Protein AF-A0A963JYC6-F1 (afdb_monomer)

pLDDT: mean 72.75, std 18.61, range [39.38, 93.94]

Foldseek 3Di:
DQPADVVLLVVLVVLVVVVVVPPDPPDPDDPDDPDDDDDDDDDPPPPPPPDPPVPCSVVVSVVSLVPDDPSNNVLSVLVVCCVVVVDDPVCSVVD

Secondary structure (DSSP, 8-state):
---S-HHHHHHHHHHHHHHHHHS--S--S-SS-----------------------HHHHHHHHHHHTS-HHHHHHHHHHHHHHHTSS-GGGTTT-

Structure (mmCIF, N/CA/C/O backbone):
data_AF-A0A963JYC6-F1
#
_entry.id   AF-A0A963JYC6-F1
#
loop_
_atom_site.group_PDB
_atom_site.id
_atom_site.type_symbol
_atom_site.label_atom_id
_atom_site.label_alt_id
_ato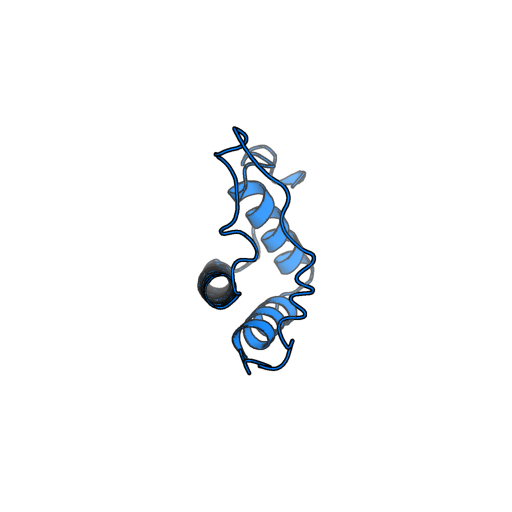m_site.label_comp_id
_atom_site.label_asym_id
_atom_site.label_entity_id
_atom_site.label_seq_id
_atom_site.pdbx_PDB_ins_code
_atom_site.Cartn_x
_atom_site.Cartn_y
_atom_site.Cartn_z
_atom_site.occupancy
_atom_site.B_iso_or_equiv
_atom_site.auth_seq_id
_atom_site.auth_comp_id
_atom_site.auth_asym_id
_atom_site.auth_atom_id
_atom_site.pdbx_PDB_model_num
ATOM 1 N N . MET A 1 1 ? -9.020 2.174 12.800 1.00 67.38 1 MET A N 1
ATOM 2 C CA . MET A 1 1 ? -7.715 2.675 13.286 1.00 67.38 1 MET A CA 1
ATOM 3 C C . MET A 1 1 ? -6.706 2.069 12.347 1.00 67.38 1 MET A C 1
ATOM 5 O O . MET A 1 1 ? -6.786 0.862 12.214 1.00 67.38 1 MET A O 1
ATOM 9 N N . LEU A 1 2 ? -5.875 2.875 11.679 1.00 76.31 2 LEU A N 1
ATOM 10 C CA . LEU A 1 2 ? -4.916 2.378 10.685 1.00 76.31 2 LEU A CA 1
ATOM 11 C C . LEU A 1 2 ? -4.024 1.294 11.304 1.00 76.31 2 LEU A C 1
ATOM 13 O O . LEU A 1 2 ? -3.383 1.529 12.331 1.00 76.31 2 LEU A O 1
ATOM 17 N N . THR A 1 3 ? -4.058 0.116 10.700 1.00 85.62 3 THR A N 1
ATOM 18 C CA . THR A 1 3 ? -3.261 -1.066 11.026 1.00 85.62 3 THR A CA 1
ATOM 19 C C . THR A 1 3 ? -2.091 -1.242 10.064 1.00 85.62 3 THR A C 1
ATOM 21 O O . THR A 1 3 ? -1.089 -1.847 10.447 1.00 85.62 3 THR A O 1
ATOM 24 N N . ILE A 1 4 ? -2.182 -0.656 8.868 1.00 90.56 4 ILE A N 1
ATOM 25 C CA . ILE A 1 4 ? -1.100 -0.614 7.895 1.00 90.56 4 ILE A CA 1
ATOM 26 C C . ILE A 1 4 ? 0.075 0.212 8.414 1.00 90.56 4 ILE A C 1
ATOM 28 O O . ILE A 1 4 ? -0.068 1.327 8.930 1.00 90.56 4 ILE A O 1
ATOM 32 N N . ASP A 1 5 ? 1.266 -0.357 8.263 1.00 92.06 5 ASP A N 1
ATOM 33 C CA . ASP A 1 5 ? 2.505 0.311 8.626 1.00 92.06 5 ASP A CA 1
ATOM 34 C C . ASP A 1 5 ? 2.791 1.482 7.655 1.00 92.06 5 ASP A C 1
ATOM 36 O O . ASP A 1 5 ? 2.805 1.280 6.433 1.00 92.06 5 ASP A O 1
ATOM 40 N N . PRO A 1 6 ? 3.040 2.708 8.155 1.00 89.44 6 PRO A N 1
ATOM 41 C CA . PRO A 1 6 ? 3.332 3.865 7.311 1.00 89.44 6 PRO A CA 1
ATOM 42 C C . PRO A 1 6 ? 4.543 3.690 6.386 1.00 89.44 6 PRO A C 1
ATOM 44 O O . PRO A 1 6 ? 4.563 4.283 5.305 1.00 89.44 6 PRO A O 1
ATOM 47 N N . ASP A 1 7 ? 5.540 2.888 6.768 1.00 91.75 7 ASP A N 1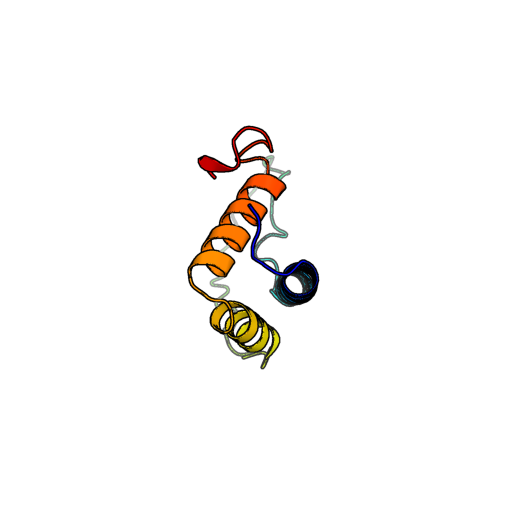
ATOM 48 C CA . ASP A 1 7 ? 6.720 2.630 5.941 1.00 91.75 7 ASP A CA 1
ATOM 49 C C . ASP A 1 7 ? 6.349 1.800 4.704 1.00 91.75 7 ASP A C 1
ATOM 51 O O . ASP A 1 7 ? 6.843 2.077 3.606 1.00 91.75 7 ASP A O 1
ATOM 55 N N . LYS A 1 8 ? 5.410 0.850 4.838 1.00 91.44 8 LYS A N 1
ATOM 56 C CA . LYS A 1 8 ? 4.863 0.096 3.696 1.00 91.44 8 LYS A CA 1
ATOM 57 C C . LYS A 1 8 ? 4.124 1.022 2.733 1.00 91.44 8 LYS A C 1
ATOM 59 O O . LYS A 1 8 ? 4.351 0.963 1.527 1.00 91.44 8 LYS A O 1
ATOM 64 N N . VAL A 1 9 ? 3.300 1.930 3.261 1.00 90.88 9 VAL A N 1
ATOM 65 C CA . VAL A 1 9 ? 2.587 2.932 2.449 1.00 90.88 9 VAL A CA 1
ATOM 66 C C . VAL A 1 9 ? 3.577 3.827 1.701 1.00 90.88 9 VAL A C 1
ATOM 68 O O . VAL A 1 9 ? 3.419 4.060 0.504 1.00 90.88 9 VAL A O 1
ATOM 71 N N . CYS A 1 10 ? 4.635 4.295 2.371 1.00 90.19 10 CYS A N 1
ATOM 72 C CA . CYS A 1 10 ? 5.680 5.094 1.730 1.00 90.19 10 CYS A CA 1
ATOM 73 C C . CYS A 1 10 ? 6.378 4.327 0.600 1.00 90.19 10 CYS A C 1
ATOM 75 O O . CYS A 1 10 ? 6.580 4.892 -0.475 1.00 90.19 10 CYS A O 1
ATOM 77 N N . ALA A 1 11 ? 6.720 3.054 0.822 1.00 90.38 11 ALA A N 1
ATOM 78 C CA . ALA A 1 11 ? 7.345 2.209 -0.193 1.00 90.38 11 ALA A CA 1
ATOM 79 C C . ALA A 1 11 ? 6.446 2.046 -1.429 1.00 90.38 11 ALA A C 1
ATOM 81 O O . ALA A 1 11 ? 6.909 2.256 -2.551 1.00 90.38 11 ALA A O 1
ATOM 82 N N . ILE A 1 12 ? 5.155 1.772 -1.218 1.00 92.38 12 ILE A N 1
ATOM 83 C CA . ILE A 1 12 ? 4.159 1.647 -2.291 1.00 92.38 12 ILE A CA 1
ATOM 84 C C . ILE A 1 12 ? 4.023 2.964 -3.062 1.00 92.38 12 ILE A C 1
ATOM 86 O O . ILE A 1 12 ? 4.069 2.952 -4.286 1.00 92.38 12 ILE A O 1
ATOM 90 N N . ILE A 1 13 ? 3.932 4.115 -2.383 1.00 90.94 13 ILE A N 1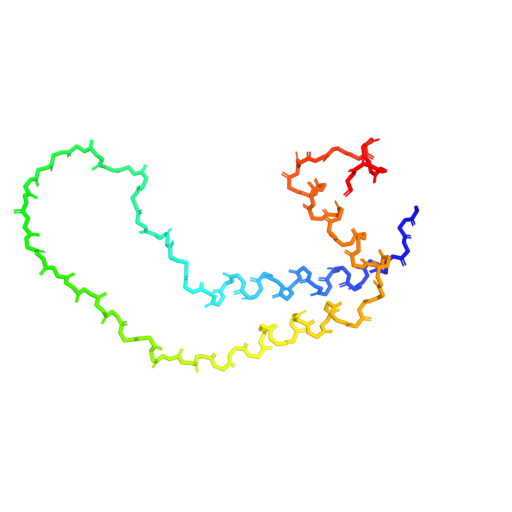
ATOM 91 C CA . ILE A 1 13 ? 3.818 5.427 -3.047 1.00 90.94 13 ILE A CA 1
ATOM 92 C C . ILE A 1 13 ? 5.054 5.739 -3.894 1.00 90.94 13 ILE A C 1
ATOM 94 O O . ILE A 1 13 ? 4.927 6.241 -5.011 1.00 90.94 13 ILE A O 1
ATOM 98 N N . VAL A 1 14 ? 6.255 5.478 -3.372 1.00 91.12 14 VAL A N 1
ATOM 99 C CA . VAL A 1 14 ? 7.496 5.708 -4.123 1.00 91.12 14 VAL A CA 1
ATOM 100 C C . VAL A 1 14 ? 7.522 4.829 -5.368 1.00 91.12 14 VAL A C 1
ATOM 102 O O . VAL A 1 14 ? 7.818 5.330 -6.449 1.00 91.12 14 VAL A O 1
ATOM 105 N N . LYS A 1 15 ? 7.168 3.548 -5.233 1.00 88.81 15 LYS A N 1
ATOM 106 C CA . LYS A 1 15 ? 7.184 2.603 -6.348 1.00 88.81 15 LYS A CA 1
ATOM 107 C C . LYS A 1 15 ? 6.101 2.907 -7.386 1.00 88.81 15 LYS A C 1
ATOM 109 O O . LYS A 1 15 ? 6.403 2.928 -8.572 1.00 88.81 15 LYS A O 1
ATOM 114 N N . ALA A 1 16 ? 4.895 3.265 -6.947 1.00 88.31 16 ALA A N 1
ATOM 115 C CA . ALA A 1 16 ? 3.801 3.690 -7.817 1.00 88.31 16 ALA A CA 1
ATOM 116 C C . ALA A 1 16 ? 4.153 4.939 -8.639 1.00 88.31 16 ALA A C 1
ATOM 118 O O . ALA A 1 16 ? 3.768 5.034 -9.796 1.00 88.31 16 ALA A O 1
ATOM 119 N N . ARG A 1 17 ? 4.926 5.881 -8.080 1.00 86.50 17 ARG A N 1
ATOM 120 C CA . ARG A 1 17 ? 5.416 7.052 -8.832 1.00 86.50 17 ARG A CA 1
ATOM 121 C C . ARG A 1 17 ? 6.480 6.711 -9.867 1.00 86.50 17 ARG A C 1
ATOM 123 O O . ARG A 1 17 ? 6.571 7.406 -10.868 1.00 86.50 17 ARG A O 1
ATOM 130 N N . VAL A 1 18 ? 7.316 5.709 -9.597 1.00 86.94 18 VAL A N 1
ATOM 131 C CA . VAL A 1 18 ? 8.289 5.217 -10.583 1.00 86.94 18 VAL A CA 1
ATOM 132 C C . VAL A 1 18 ? 7.548 4.536 -11.728 1.00 86.94 18 VAL A C 1
ATOM 134 O O . VAL A 1 18 ? 7.824 4.853 -12.874 1.00 86.94 18 VAL A O 1
ATOM 137 N N . PHE A 1 19 ? 6.559 3.700 -11.408 1.00 83.94 19 PHE A N 1
ATOM 138 C CA . PHE A 1 19 ? 5.698 3.047 -12.395 1.00 83.94 19 PHE A CA 1
ATOM 139 C C . PHE A 1 19 ? 4.947 4.059 -13.276 1.00 83.94 19 PHE A C 1
ATOM 141 O O . PHE A 1 19 ? 4.991 3.972 -14.495 1.00 83.94 19 PHE A O 1
ATOM 148 N N . ASP A 1 20 ? 4.326 5.078 -12.673 1.00 81.62 20 ASP A N 1
ATOM 149 C CA . ASP A 1 20 ? 3.629 6.153 -13.401 1.00 81.62 20 ASP A CA 1
ATOM 150 C C . ASP A 1 20 ? 4.560 6.968 -14.319 1.00 81.62 20 ASP A C 1
ATOM 152 O O . ASP A 1 20 ? 4.120 7.500 -15.332 1.00 81.62 20 ASP A O 1
ATOM 156 N N . ALA A 1 21 ? 5.849 7.061 -13.974 1.00 82.12 21 ALA A N 1
ATOM 157 C CA . ALA A 1 21 ? 6.847 7.757 -14.781 1.00 82.12 21 ALA A CA 1
ATOM 158 C C . ALA A 1 21 ? 7.428 6.905 -15.925 1.00 82.12 21 ALA A C 1
ATOM 160 O O . ALA A 1 21 ? 7.919 7.491 -16.890 1.00 82.12 21 ALA A O 1
ATOM 161 N N . ASP A 1 22 ? 7.421 5.572 -15.801 1.00 70.00 22 ASP A N 1
ATOM 162 C CA . ASP A 1 22 ? 7.892 4.640 -16.842 1.00 70.00 22 ASP A CA 1
ATOM 163 C C . ASP A 1 22 ? 6.796 4.347 -17.876 1.00 70.00 22 ASP A C 1
ATOM 165 O O . ASP A 1 22 ? 7.087 4.120 -19.050 1.00 70.00 22 ASP A O 1
ATOM 169 N N . LEU A 1 23 ? 5.524 4.427 -17.470 1.00 61.75 23 LEU A N 1
ATOM 170 C CA . LEU A 1 23 ? 4.406 4.332 -18.398 1.00 61.75 23 LEU A CA 1
ATOM 171 C C . LEU A 1 23 ? 4.453 5.498 -19.401 1.00 61.75 23 LEU A C 1
ATOM 173 O O . LEU A 1 23 ? 4.399 6.662 -18.984 1.00 61.75 23 LEU A O 1
ATOM 177 N N . PRO A 1 24 ? 4.503 5.231 -20.724 1.00 57.22 24 PRO A N 1
ATOM 178 C CA . PRO A 1 24 ? 4.290 6.280 -21.705 1.00 57.22 24 PRO A CA 1
ATOM 179 C C . PRO A 1 24 ? 2.911 6.877 -21.436 1.00 57.22 24 PRO A C 1
ATOM 181 O O . PRO A 1 24 ? 1.894 6.185 -21.481 1.00 57.22 24 PRO A O 1
ATOM 184 N N . HIS A 1 25 ? 2.876 8.161 -21.086 1.00 51.44 25 HIS A N 1
ATOM 185 C CA . HIS A 1 25 ? 1.620 8.855 -20.857 1.00 51.44 25 HIS A CA 1
ATOM 186 C C . HIS A 1 25 ? 0.893 8.919 -22.206 1.00 51.44 25 HIS A C 1
ATOM 188 O O . HIS A 1 25 ? 1.237 9.737 -23.060 1.00 51.44 25 HIS A O 1
ATOM 194 N N . GLU A 1 26 ? -0.089 8.041 -22.424 1.00 52.84 26 GLU A N 1
ATOM 195 C CA . GLU A 1 26 ? -1.043 8.133 -23.533 1.00 52.84 26 GLU A CA 1
ATOM 196 C C . GLU A 1 26 ? -1.913 9.382 -23.311 1.00 52.84 26 GLU A C 1
ATOM 198 O O . GLU A 1 26 ? -3.049 9.318 -22.843 1.00 52.84 26 GLU A O 1
ATOM 203 N N . GLY A 1 27 ? -1.331 10.561 -23.515 1.00 48.69 27 GLY A N 1
ATOM 204 C CA . GLY A 1 27 ? -1.946 11.802 -23.071 1.00 48.69 27 GLY A CA 1
ATOM 205 C C . GLY A 1 27 ? -1.020 13.006 -23.060 1.00 48.69 27 GLY A C 1
ATOM 206 O O . GLY A 1 27 ? -1.115 13.810 -22.138 1.00 48.69 27 GLY A O 1
ATOM 207 N N . ASP A 1 28 ? -0.168 13.164 -24.071 1.00 48.91 28 ASP A N 1
ATOM 208 C CA . ASP A 1 28 ? 0.328 14.498 -24.436 1.00 48.91 28 ASP A CA 1
ATOM 209 C C . ASP A 1 28 ? -0.283 14.961 -25.763 1.00 48.91 28 ASP A C 1
ATOM 211 O O . ASP A 1 28 ? 0.390 15.551 -26.606 1.00 48.91 28 ASP A O 1
ATOM 215 N N . ASP A 1 29 ? -1.586 14.693 -25.949 1.00 49.69 29 ASP A N 1
ATOM 216 C CA . ASP A 1 29 ? -2.326 15.295 -27.050 1.00 49.69 29 ASP A CA 1
ATOM 217 C C . ASP A 1 29 ? -3.719 15.844 -26.685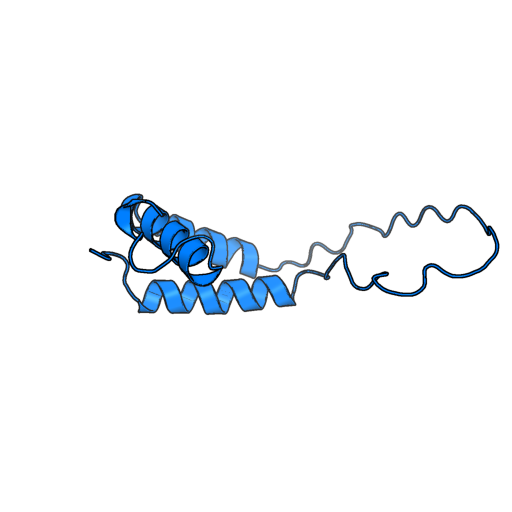 1.00 49.69 29 ASP A C 1
ATOM 219 O O . ASP A 1 29 ? -4.679 15.140 -26.373 1.00 49.69 29 ASP A O 1
ATOM 223 N N . HIS A 1 30 ? -3.775 17.173 -26.800 1.00 47.53 30 HIS A N 1
ATOM 224 C CA . HIS A 1 30 ? -4.920 18.018 -27.140 1.00 47.53 30 HIS A CA 1
ATOM 225 C C . HIS A 1 30 ? -5.991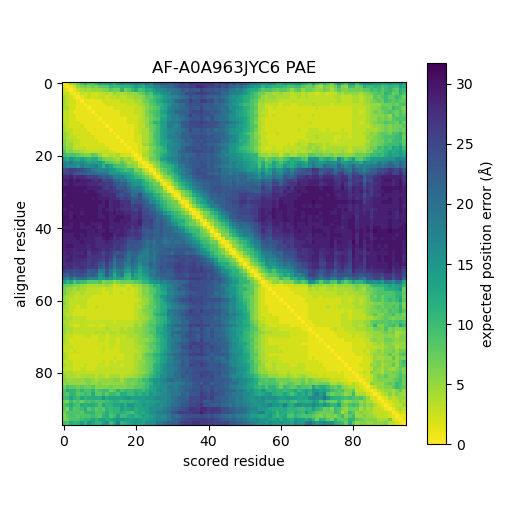 18.354 -26.096 1.00 47.53 30 HIS A C 1
ATOM 227 O O . HIS A 1 30 ? -7.169 18.008 -26.184 1.00 47.53 30 HIS A O 1
ATOM 233 N N . GLY A 1 31 ? -5.590 19.277 -25.217 1.00 45.34 31 GLY A N 1
ATOM 234 C CA . GLY A 1 31 ? -6.477 20.149 -24.453 1.00 45.34 31 GLY A CA 1
ATOM 235 C C . GLY A 1 31 ? -6.468 21.641 -24.822 1.00 45.34 31 GLY A C 1
ATOM 236 O O . GLY A 1 31 ? -7.011 22.394 -24.028 1.00 45.34 31 GLY A O 1
ATOM 237 N N . SER A 1 32 ? -5.884 22.114 -25.940 1.00 46.72 32 SER A N 1
ATOM 238 C CA . SER A 1 32 ? -6.239 23.430 -26.532 1.00 46.72 32 SER A CA 1
ATOM 239 C C . SER A 1 32 ? -5.605 23.698 -27.912 1.00 46.72 32 SER A C 1
ATOM 241 O O . SER A 1 32 ? -4.583 24.371 -27.991 1.0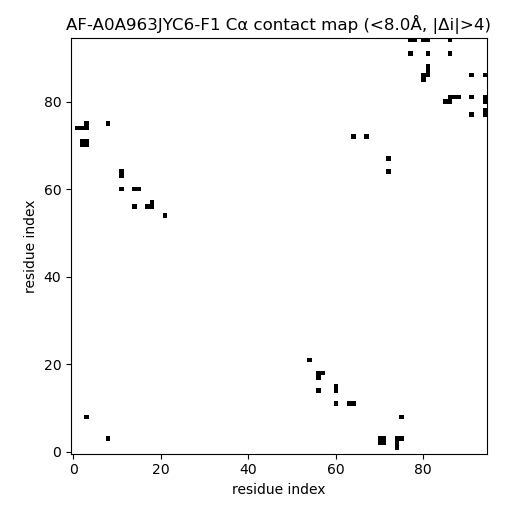0 46.72 32 SER A O 1
ATOM 243 N N . ASP A 1 33 ? -6.240 23.255 -28.997 1.00 43.88 33 ASP A N 1
ATOM 244 C CA . ASP A 1 33 ? -6.497 24.129 -30.159 1.00 43.88 33 ASP A CA 1
ATOM 245 C C . ASP A 1 33 ? -7.599 23.528 -31.048 1.00 43.88 33 ASP A C 1
ATOM 247 O O . ASP A 1 33 ? -7.386 23.114 -32.184 1.00 43.88 33 ASP A O 1
ATOM 251 N N . LEU A 1 34 ? -8.828 23.452 -30.526 1.00 48.12 34 LEU A N 1
ATOM 252 C CA . LEU A 1 34 ? -10.000 23.294 -31.390 1.00 48.12 34 LEU A CA 1
ATOM 253 C C . LEU A 1 34 ? -10.333 24.648 -32.028 1.00 48.12 34 LEU A C 1
ATOM 255 O O . LEU A 1 34 ? -11.350 25.266 -31.708 1.00 48.12 34 LEU A O 1
ATOM 259 N N . ALA A 1 35 ? -9.480 25.107 -32.938 1.00 49.41 35 ALA A N 1
ATOM 260 C CA . ALA A 1 35 ? -9.836 26.109 -33.925 1.00 49.41 35 ALA A CA 1
ATOM 261 C C . ALA A 1 35 ? -8.965 25.969 -35.180 1.00 49.41 35 ALA A C 1
ATOM 263 O O . ALA A 1 35 ? -7.810 26.360 -35.209 1.00 49.41 35 ALA A O 1
ATOM 264 N N . HIS A 1 36 ? -9.628 25.544 -36.255 1.00 43.88 36 HIS A N 1
ATOM 265 C CA . HIS A 1 36 ? -9.206 25.643 -37.651 1.00 43.88 36 HIS A CA 1
ATOM 266 C C . HIS A 1 36 ? -8.203 24.614 -38.195 1.00 43.88 36 HIS A C 1
ATOM 268 O O . HIS A 1 36 ? -7.006 24.848 -38.246 1.00 43.88 36 HIS A O 1
ATOM 274 N N . GLY A 1 37 ? -8.770 23.657 -38.933 1.00 43.38 37 GLY A N 1
ATOM 275 C CA . GLY A 1 37 ? -8.554 23.682 -40.378 1.00 43.38 37 GLY A CA 1
ATOM 276 C C . GLY A 1 37 ? -7.912 22.439 -40.974 1.00 43.38 37 GLY A C 1
ATOM 277 O O . GLY A 1 37 ? -6.720 22.232 -40.837 1.00 43.38 37 GLY A O 1
ATOM 278 N N . GLU A 1 38 ? -8.725 21.773 -41.789 1.00 44.38 38 GLU A N 1
ATOM 279 C CA . GLU A 1 38 ? -8.344 20.865 -42.872 1.00 44.38 38 GLU A CA 1
ATOM 280 C C . GLU A 1 38 ? -8.086 19.400 -42.498 1.00 44.38 38 GLU A C 1
ATOM 282 O O . GLU A 1 38 ? -7.411 19.042 -41.543 1.00 44.38 38 GLU A O 1
ATOM 287 N N . VAL A 1 39 ? -8.769 18.564 -43.273 1.00 51.00 39 VAL A N 1
ATOM 288 C CA . VAL A 1 39 ? -8.741 17.111 -43.273 1.00 51.00 39 VAL A CA 1
ATOM 289 C C . VAL A 1 39 ? -7.492 16.667 -44.021 1.00 51.00 39 VAL A C 1
ATOM 291 O O . VAL A 1 39 ? -7.354 17.029 -45.185 1.00 51.00 39 VAL A O 1
ATOM 294 N N . ASP A 1 40 ? -6.639 15.856 -43.403 1.00 39.38 40 ASP A N 1
ATOM 295 C CA . ASP A 1 40 ? -5.656 15.079 -44.151 1.00 39.38 40 ASP A CA 1
ATOM 296 C C . ASP A 1 40 ? -5.444 13.716 -43.483 1.00 39.38 40 ASP A C 1
ATOM 298 O O . ASP A 1 40 ? -5.102 13.610 -42.313 1.00 39.38 40 ASP A O 1
ATOM 302 N N . GLU A 1 41 ? -5.805 12.708 -44.270 1.00 44.28 41 GLU A N 1
ATOM 303 C CA . GLU A 1 41 ? -5.249 11.361 -44.369 1.00 44.28 41 GLU A CA 1
ATOM 304 C C . GLU A 1 41 ? -5.164 10.440 -43.132 1.00 44.28 41 GLU A C 1
ATOM 306 O O . GLU A 1 41 ? -4.499 10.657 -42.130 1.00 44.28 41 GLU A O 1
ATOM 311 N N . LEU A 1 42 ? -5.861 9.312 -43.300 1.00 50.50 42 LEU A N 1
ATOM 312 C CA . LEU A 1 42 ? -5.775 8.072 -42.545 1.00 50.50 42 LEU A CA 1
ATOM 313 C C . LEU A 1 42 ? -4.315 7.622 -42.391 1.00 50.50 42 LEU A C 1
ATOM 315 O O . LEU A 1 42 ? -3.773 6.990 -43.297 1.00 50.50 42 LEU A O 1
ATOM 319 N N . GLU A 1 43 ? -3.718 7.863 -41.232 1.00 43.91 43 GLU A N 1
ATOM 320 C CA . GLU A 1 43 ? -2.503 7.169 -40.823 1.00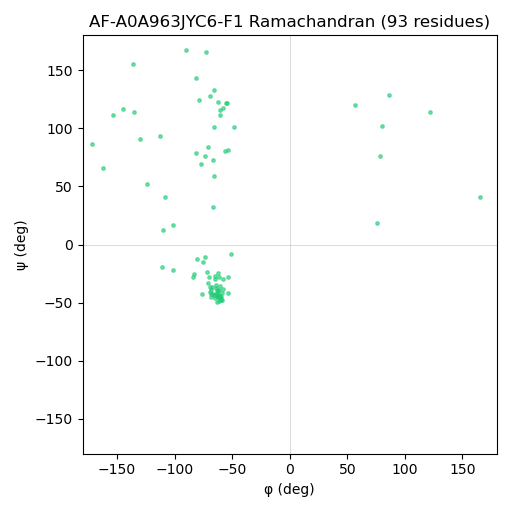 43.91 43 GLU A CA 1
ATOM 321 C C . GLU A 1 43 ? -2.850 6.276 -39.629 1.00 43.91 43 GLU A C 1
ATOM 323 O O . GLU A 1 43 ? -2.916 6.705 -38.477 1.00 43.91 43 GLU A O 1
ATOM 328 N N . GLU A 1 44 ? -3.169 5.022 -39.963 1.00 49.12 44 GLU A N 1
ATOM 329 C CA . GLU A 1 44 ? -3.179 3.865 -39.071 1.00 49.12 44 GLU A CA 1
ATOM 330 C C . GLU A 1 44 ? -1.781 3.737 -38.451 1.00 49.12 44 GLU A C 1
ATOM 332 O O . GLU A 1 44 ? -0.938 2.967 -38.905 1.00 49.12 44 GLU A O 1
ATOM 337 N N . HIS A 1 45 ? -1.523 4.543 -37.423 1.00 41.69 45 HIS A N 1
ATOM 338 C CA . HIS A 1 45 ? -0.410 4.354 -36.508 1.00 41.69 45 HIS A CA 1
ATOM 339 C C . HIS A 1 45 ? -0.760 3.166 -35.615 1.00 41.69 45 HIS A C 1
ATOM 341 O O . HIS A 1 45 ? -1.171 3.309 -34.467 1.00 41.69 45 HIS A O 1
ATOM 347 N N . VAL A 1 46 ? -0.638 1.963 -36.177 1.00 49.03 46 VAL A N 1
ATOM 348 C CA . VAL A 1 46 ? -0.301 0.792 -35.372 1.00 49.03 46 VAL A CA 1
ATOM 349 C C . VAL A 1 46 ? 1.158 0.999 -34.990 1.00 49.03 46 VAL A C 1
ATOM 351 O O . VAL A 1 46 ? 2.072 0.561 -35.690 1.00 49.03 46 VAL A O 1
ATOM 354 N N . GLU A 1 47 ? 1.365 1.771 -33.925 1.00 55.06 47 GLU A N 1
ATOM 355 C CA . GLU A 1 47 ? 2.629 1.782 -33.203 1.00 55.06 47 GLU A CA 1
ATOM 356 C C . GLU A 1 47 ? 2.901 0.318 -32.822 1.00 55.06 47 GLU A C 1
ATOM 358 O O . GLU A 1 47 ? 2.027 -0.325 -32.230 1.00 55.06 47 GLU A O 1
ATOM 363 N N . PRO A 1 48 ? 4.032 -0.275 -33.234 1.00 45.72 48 PRO A N 1
ATOM 364 C CA . PRO A 1 48 ? 4.334 -1.648 -32.875 1.00 45.72 48 PRO A CA 1
ATOM 365 C C . PRO A 1 48 ? 4.412 -1.736 -31.350 1.00 45.72 48 PRO A C 1
ATOM 367 O O . PRO A 1 48 ? 5.289 -1.140 -30.730 1.00 45.72 48 PRO A O 1
ATOM 370 N N . GLU A 1 49 ? 3.486 -2.494 -30.769 1.00 53.59 49 GLU A N 1
ATOM 371 C CA . GLU A 1 49 ? 3.320 -2.814 -29.344 1.00 53.59 49 GLU A CA 1
ATOM 372 C C . GLU A 1 49 ? 4.476 -3.691 -28.800 1.00 53.59 49 GLU A C 1
ATOM 374 O O . GLU A 1 49 ? 4.281 -4.559 -27.953 1.00 53.59 49 GLU A O 1
ATOM 379 N N . ASP A 1 50 ? 5.687 -3.515 -29.331 1.00 50.31 50 ASP A N 1
ATOM 380 C CA . ASP A 1 50 ? 6.814 -4.440 -29.225 1.00 50.31 50 ASP A CA 1
ATOM 381 C C . ASP A 1 50 ? 8.050 -3.761 -28.624 1.00 50.31 50 ASP A C 1
ATOM 383 O O . ASP A 1 50 ? 9.161 -3.882 -29.132 1.00 50.31 50 ASP A O 1
ATOM 387 N N . GLU A 1 51 ? 7.889 -3.112 -27.479 1.00 46.25 51 GLU A N 1
ATOM 388 C CA . GLU A 1 51 ? 8.924 -3.177 -26.453 1.00 46.25 51 GLU A CA 1
ATOM 389 C C . GLU A 1 51 ? 8.217 -3.532 -25.156 1.00 46.25 51 GLU A C 1
ATOM 391 O O . GLU A 1 51 ? 7.747 -2.675 -24.415 1.00 46.25 51 GLU A O 1
ATOM 396 N N . ALA A 1 52 ? 8.123 -4.839 -24.900 1.00 50.44 52 ALA A N 1
ATOM 397 C CA . ALA A 1 52 ? 8.043 -5.369 -23.551 1.00 50.44 52 ALA A CA 1
ATOM 398 C C . ALA A 1 52 ? 9.242 -4.807 -22.774 1.00 50.44 52 ALA A C 1
ATOM 400 O O . ALA A 1 52 ? 10.298 -5.438 -22.682 1.00 50.44 52 ALA A O 1
ATOM 401 N N . HIS A 1 53 ? 9.106 -3.568 -22.302 1.00 47.12 53 HIS A N 1
ATOM 402 C CA . HIS A 1 53 ? 9.964 -3.015 -21.288 1.00 47.12 53 HIS A CA 1
ATOM 403 C C . HIS A 1 53 ? 9.739 -3.954 -20.112 1.00 47.12 53 HIS A C 1
ATOM 405 O O . HIS A 1 53 ? 8.625 -4.090 -19.607 1.00 47.12 53 HIS A O 1
ATOM 411 N N . ASP A 1 54 ? 10.774 -4.718 -19.789 1.00 51.34 54 ASP A N 1
ATOM 412 C CA . ASP A 1 54 ? 10.866 -5.570 -18.610 1.00 51.34 54 ASP A CA 1
ATOM 413 C C . ASP A 1 54 ? 10.884 -4.654 -17.377 1.00 51.34 54 ASP A C 1
ATOM 415 O O . ASP A 1 54 ? 11.867 -4.581 -16.640 1.00 51.34 54 ASP A O 1
ATOM 419 N N . ASP A 1 55 ? 9.835 -3.846 -17.206 1.00 62.22 55 ASP A N 1
ATOM 420 C CA . ASP A 1 55 ? 9.679 -2.975 -16.066 1.00 62.22 55 ASP A CA 1
ATOM 421 C C . ASP A 1 55 ? 9.119 -3.831 -14.936 1.00 62.22 55 ASP A C 1
ATOM 423 O O . ASP A 1 55 ? 7.936 -3.823 -14.594 1.00 62.22 55 ASP A O 1
ATOM 427 N N . ASN A 1 56 ? 10.031 -4.587 -14.324 1.00 74.69 56 ASN A N 1
ATOM 428 C CA . ASN A 1 56 ? 9.822 -5.303 -13.068 1.00 74.69 56 ASN A CA 1
ATOM 429 C C . ASN A 1 56 ? 9.250 -4.377 -11.966 1.00 74.69 56 ASN A C 1
ATOM 431 O O . ASN A 1 56 ? 8.856 -4.836 -10.902 1.00 74.69 56 ASN A O 1
ATOM 435 N N . THR A 1 57 ? 9.167 -3.061 -12.181 1.00 83.25 57 THR A N 1
ATOM 436 C CA . THR A 1 57 ? 8.433 -2.146 -11.308 1.00 83.25 57 THR A CA 1
ATOM 437 C C . THR A 1 57 ? 6.955 -2.505 -11.172 1.00 83.25 57 THR A C 1
ATOM 439 O O . THR A 1 57 ? 6.456 -2.403 -10.050 1.00 83.25 57 THR A O 1
ATOM 442 N N . GLU A 1 58 ? 6.270 -2.951 -12.234 1.00 84.94 58 GLU A N 1
ATOM 443 C CA . GLU A 1 58 ? 4.867 -3.386 -12.133 1.00 84.94 58 GLU A CA 1
ATOM 444 C C . GLU A 1 58 ? 4.743 -4.609 -11.219 1.00 84.94 58 GLU A C 1
ATOM 446 O O . GLU A 1 58 ? 3.942 -4.617 -10.281 1.00 84.94 58 GLU A O 1
ATOM 451 N N . ASP A 1 59 ? 5.573 -5.624 -11.459 1.00 88.25 59 ASP A N 1
ATOM 452 C CA . ASP A 1 59 ? 5.561 -6.872 -10.698 1.00 88.25 59 ASP A CA 1
ATOM 453 C C . ASP A 1 59 ? 6.020 -6.672 -9.250 1.00 88.25 59 ASP A C 1
ATOM 455 O O . ASP A 1 59 ? 5.446 -7.256 -8.331 1.00 88.25 59 ASP A O 1
ATOM 459 N N . GLU A 1 60 ? 6.988 -5.789 -9.004 1.00 88.19 60 GLU A N 1
ATOM 460 C CA . GLU A 1 60 ? 7.398 -5.400 -7.654 1.00 88.19 60 GLU A CA 1
ATOM 461 C C . GLU A 1 60 ? 6.297 -4.624 -6.923 1.00 88.19 60 GLU A C 1
ATOM 463 O O . GLU A 1 60 ? 6.050 -4.881 -5.744 1.00 88.19 60 GLU A O 1
ATOM 468 N N . LEU A 1 61 ? 5.611 -3.693 -7.597 1.00 89.56 61 LEU A N 1
ATOM 469 C CA . LEU A 1 61 ? 4.481 -2.967 -7.014 1.00 89.56 61 LEU A CA 1
ATOM 470 C C . LEU A 1 61 ? 3.333 -3.926 -6.680 1.00 89.56 61 LEU A C 1
ATOM 472 O O . LEU A 1 61 ? 2.775 -3.851 -5.586 1.00 89.56 61 LEU A O 1
ATOM 476 N N . ARG A 1 62 ? 3.021 -4.851 -7.592 1.00 90.38 62 ARG A N 1
ATOM 477 C CA . ARG A 1 62 ? 2.028 -5.909 -7.385 1.00 90.38 62 ARG A CA 1
ATOM 478 C C . ARG A 1 62 ? 2.408 -6.796 -6.205 1.00 90.38 62 ARG A C 1
ATOM 480 O O . ARG A 1 62 ? 1.587 -6.982 -5.317 1.00 90.38 62 ARG A O 1
ATOM 487 N N . SER A 1 63 ? 3.659 -7.248 -6.128 1.00 92.12 63 SER A N 1
ATOM 488 C CA . SER A 1 63 ? 4.143 -8.064 -5.009 1.00 92.12 63 SER A CA 1
ATOM 489 C C . SER A 1 63 ? 4.050 -7.330 -3.669 1.00 92.12 63 SER A C 1
ATOM 491 O O . SER A 1 63 ? 3.679 -7.941 -2.673 1.00 92.12 63 SER A O 1
ATOM 493 N N . LEU A 1 64 ? 4.353 -6.026 -3.625 1.00 91.25 64 LEU A N 1
ATOM 494 C CA . LEU A 1 64 ? 4.219 -5.224 -2.402 1.00 91.25 64 LEU A CA 1
ATOM 495 C C . LEU A 1 64 ? 2.766 -5.119 -1.926 1.00 91.25 64 LEU A C 1
ATOM 497 O O . LEU A 1 64 ? 2.533 -5.052 -0.721 1.00 91.25 64 LEU A O 1
ATOM 501 N N . ILE A 1 65 ? 1.809 -5.073 -2.856 1.00 91.75 65 ILE A N 1
ATOM 502 C CA . ILE A 1 65 ? 0.375 -5.042 -2.549 1.00 91.75 65 ILE A CA 1
ATOM 503 C C . ILE A 1 65 ? -0.112 -6.435 -2.130 1.00 91.75 65 ILE A C 1
ATOM 505 O O . ILE A 1 65 ? -0.839 -6.542 -1.146 1.00 91.75 65 ILE A O 1
ATOM 509 N N . ASP A 1 66 ? 0.326 -7.491 -2.817 1.00 92.69 66 ASP A N 1
ATOM 510 C CA . ASP A 1 66 ? -0.035 -8.882 -2.514 1.00 92.69 66 ASP A CA 1
ATOM 511 C C . ASP A 1 66 ? 0.497 -9.350 -1.144 1.00 92.69 66 ASP A C 1
ATOM 513 O O . ASP A 1 66 ? -0.107 -10.209 -0.501 1.00 92.69 66 ASP A O 1
ATOM 517 N N . ASP A 1 67 ? 1.598 -8.763 -0.666 1.00 93.94 67 ASP A N 1
ATOM 518 C CA . ASP A 1 67 ? 2.158 -9.017 0.667 1.00 93.94 67 ASP A CA 1
ATOM 519 C C . ASP A 1 67 ? 1.342 -8.373 1.813 1.00 93.94 67 ASP A C 1
ATOM 521 O O . ASP A 1 67 ? 1.588 -8.660 2.993 1.00 93.94 67 ASP A O 1
ATOM 525 N N . LEU A 1 68 ? 0.383 -7.491 1.503 1.00 92.50 68 LEU A N 1
ATOM 526 C CA . LEU A 1 68 ? -0.523 -6.895 2.486 1.00 92.50 68 LEU A CA 1
ATOM 527 C C . LEU A 1 68 ? -1.676 -7.845 2.818 1.00 92.50 68 LEU A C 1
ATOM 529 O O . LEU A 1 68 ? -2.229 -8.515 1.945 1.00 92.50 68 LEU A O 1
ATOM 533 N N . ASN A 1 69 ? -2.102 -7.851 4.082 1.00 92.62 69 ASN A N 1
ATOM 534 C CA . ASN A 1 69 ? -3.336 -8.544 4.455 1.00 92.62 69 ASN A CA 1
ATOM 535 C C . ASN A 1 69 ? -4.590 -7.792 3.966 1.00 92.62 69 ASN A C 1
ATOM 537 O O . ASN A 1 69 ? -4.515 -6.615 3.618 1.00 92.62 69 ASN A O 1
ATOM 541 N N . ASP A 1 70 ? -5.746 -8.462 3.975 1.00 92.31 70 ASP A N 1
ATOM 542 C CA . ASP A 1 70 ? -7.008 -7.895 3.474 1.00 92.31 70 ASP A CA 1
ATOM 543 C C . ASP A 1 70 ? -7.354 -6.539 4.123 1.00 92.31 70 ASP A C 1
ATOM 545 O O . ASP A 1 70 ? -7.757 -5.610 3.424 1.00 92.31 70 ASP A O 1
ATOM 549 N N . ASP A 1 71 ? -7.153 -6.391 5.438 1.00 91.56 71 ASP A N 1
ATOM 550 C CA . ASP A 1 71 ? -7.426 -5.136 6.150 1.00 91.56 71 ASP A CA 1
ATOM 551 C C . ASP A 1 71 ? -6.443 -4.026 5.727 1.00 91.56 71 ASP A C 1
ATOM 553 O O . ASP A 1 71 ? -6.851 -2.893 5.476 1.00 91.56 71 ASP A O 1
ATOM 557 N N . GLU A 1 72 ? -5.154 -4.348 5.582 1.00 92.12 72 GLU A N 1
ATOM 558 C CA . GLU A 1 72 ? -4.124 -3.417 5.099 1.00 92.12 72 GLU A CA 1
ATOM 559 C C . GLU A 1 72 ? -4.401 -2.955 3.658 1.00 92.12 72 GLU A C 1
ATOM 561 O O . GLU A 1 72 ? -4.217 -1.778 3.344 1.00 92.12 72 GLU A O 1
ATOM 566 N N . GLN A 1 73 ? -4.872 -3.847 2.780 1.00 92.69 73 GLN A N 1
ATOM 567 C CA . GLN A 1 73 ? -5.250 -3.488 1.409 1.00 92.69 73 GLN A CA 1
ATOM 568 C C . GLN A 1 73 ? -6.463 -2.553 1.385 1.00 92.69 73 GLN A C 1
ATOM 570 O O . GLN A 1 73 ? -6.459 -1.557 0.658 1.00 92.69 73 GLN A O 1
ATOM 575 N N . VAL A 1 74 ? -7.482 -2.829 2.208 1.00 91.44 74 VAL A N 1
ATOM 576 C CA . VAL A 1 74 ? -8.653 -1.950 2.359 1.00 91.44 74 VAL A CA 1
ATOM 577 C C . VAL A 1 74 ? -8.224 -0.566 2.847 1.00 91.44 74 VAL A C 1
ATOM 579 O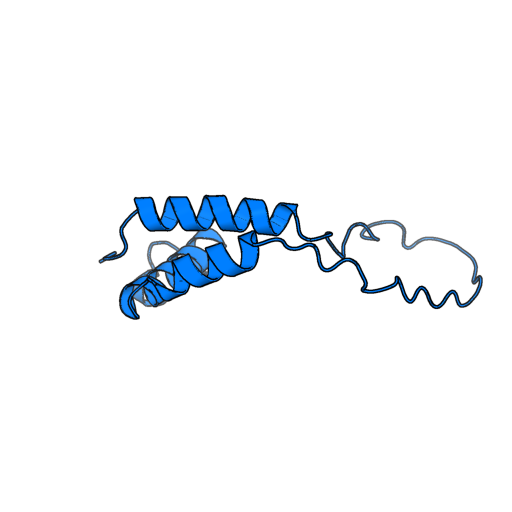 O . VAL A 1 74 ? -8.626 0.447 2.276 1.00 91.44 74 VAL A O 1
ATOM 582 N N . GLU A 1 75 ? -7.350 -0.504 3.850 1.00 90.94 75 GLU A N 1
ATOM 583 C CA . GLU A 1 75 ? -6.824 0.760 4.364 1.00 90.94 75 GLU A CA 1
ATOM 584 C C . GLU A 1 75 ? -5.985 1.523 3.330 1.00 90.94 75 GLU A C 1
ATOM 586 O O . GLU A 1 75 ? -6.072 2.751 3.260 1.00 90.94 75 GLU A O 1
ATOM 591 N N . LEU A 1 76 ? -5.202 0.829 2.498 1.00 91.38 76 LEU A N 1
ATOM 592 C CA . LEU A 1 76 ? -4.448 1.445 1.404 1.00 91.38 76 LEU A CA 1
ATOM 593 C C . LEU A 1 76 ? -5.384 2.088 0.366 1.00 91.38 76 LEU A C 1
ATOM 595 O O . LEU A 1 76 ? -5.121 3.204 -0.090 1.00 91.38 76 LEU A O 1
ATOM 599 N N . VAL A 1 77 ? -6.493 1.425 0.024 1.00 89.94 77 VAL A N 1
ATOM 600 C CA . VAL A 1 77 ? -7.520 1.969 -0.882 1.00 89.94 77 VAL A CA 1
ATOM 601 C C . VAL A 1 77 ? -8.205 3.189 -0.263 1.00 89.94 77 VAL A C 1
ATOM 603 O O . VAL A 1 77 ? -8.302 4.230 -0.920 1.00 89.94 77 VAL A O 1
ATOM 606 N N . ALA A 1 78 ? -8.596 3.110 1.011 1.00 88.06 78 ALA A N 1
ATOM 607 C CA . ALA A 1 78 ? -9.191 4.232 1.733 1.00 88.06 78 ALA A CA 1
ATOM 608 C C . ALA A 1 78 ? -8.240 5.445 1.779 1.00 88.06 78 ALA A C 1
ATOM 610 O O . ALA A 1 78 ? -8.651 6.583 1.534 1.00 88.06 78 ALA A O 1
ATOM 611 N N . LEU A 1 79 ? -6.938 5.219 2.008 1.00 87.88 79 LEU A N 1
ATOM 612 C CA . LEU A 1 79 ? -5.907 6.263 1.945 1.00 87.88 79 LEU A CA 1
ATOM 613 C C . LEU A 1 79 ? -5.784 6.879 0.547 1.00 87.88 79 LEU A C 1
ATOM 615 O O . LEU A 1 79 ? -5.625 8.097 0.432 1.00 87.88 79 LEU A O 1
ATOM 619 N N . ALA A 1 80 ? -5.873 6.075 -0.514 1.00 87.56 80 ALA A N 1
ATOM 620 C CA . ALA A 1 80 ? -5.843 6.577 -1.884 1.00 87.56 80 ALA A CA 1
ATOM 621 C C . ALA A 1 80 ? -7.059 7.470 -2.187 1.00 87.56 80 ALA A C 1
ATOM 623 O O . ALA A 1 80 ? -6.910 8.542 -2.779 1.00 87.56 80 ALA A O 1
ATOM 624 N N . TRP A 1 81 ? -8.257 7.082 -1.740 1.00 85.25 81 TRP A N 1
ATOM 625 C CA . TRP A 1 81 ? -9.466 7.891 -1.911 1.00 85.25 81 TRP A CA 1
ATOM 626 C C . TRP A 1 81 ? -9.442 9.180 -1.086 1.00 85.25 81 TRP A C 1
ATOM 628 O O . TRP A 1 81 ? -9.825 10.239 -1.594 1.00 85.25 81 TRP A O 1
ATOM 638 N N . LEU A 1 82 ? -8.926 9.120 0.143 1.00 85.50 82 LEU A N 1
ATOM 639 C CA . LEU A 1 82 ? -8.698 10.290 0.989 1.00 85.50 82 LEU A CA 1
ATOM 640 C C . LEU A 1 82 ? -7.696 11.259 0.340 1.00 85.50 82 LEU A C 1
ATOM 642 O O . LEU A 1 82 ? -7.961 12.455 0.227 1.00 85.50 82 LEU A O 1
ATOM 646 N N . GLY A 1 83 ? -6.556 10.748 -0.136 1.00 81.44 83 GLY A N 1
ATOM 647 C CA . GLY A 1 83 ? -5.511 11.546 -0.785 1.00 81.44 83 GLY A CA 1
ATOM 648 C C . GLY A 1 83 ? -5.956 12.182 -2.106 1.00 81.44 83 GLY A C 1
ATOM 649 O O . GLY A 1 83 ? -5.504 13.274 -2.447 1.00 81.44 83 GLY A O 1
ATOM 650 N N . ARG A 1 84 ? -6.886 11.538 -2.821 1.00 80.75 84 ARG A N 1
ATOM 651 C CA . ARG A 1 84 ? -7.531 12.074 -4.030 1.00 80.75 84 ARG A CA 1
ATOM 652 C C . ARG A 1 84 ? -8.581 13.152 -3.723 1.00 80.75 84 ARG A C 1
ATOM 654 O O . ARG A 1 84 ? -8.999 13.866 -4.631 1.00 80.75 84 ARG A O 1
ATOM 661 N N . GLY A 1 85 ? -9.020 13.269 -2.469 1.00 79.81 85 GLY A N 1
ATOM 662 C CA . GLY A 1 85 ? -10.123 14.141 -2.066 1.00 79.81 85 GLY A CA 1
ATOM 663 C C . GLY A 1 85 ? -11.505 13.590 -2.428 1.00 79.81 85 GLY A C 1
ATOM 664 O O . GLY A 1 85 ? -12.463 14.355 -2.493 1.00 79.81 85 GLY A O 1
ATOM 665 N N . SER A 1 86 ? -11.616 12.281 -2.691 1.00 78.31 86 SER A N 1
ATOM 666 C CA . SER A 1 86 ? -12.913 11.609 -2.847 1.00 78.31 86 SER A CA 1
ATOM 667 C C . SER A 1 86 ? -13.664 11.513 -1.516 1.00 78.31 86 SER A C 1
ATOM 669 O O . SER A 1 86 ? -14.889 11.550 -1.525 1.00 78.31 86 SER A O 1
ATOM 671 N N . TYR A 1 87 ? -12.928 11.467 -0.403 1.00 71.50 87 TYR A N 1
ATOM 672 C CA . TYR A 1 87 ? -13.446 11.540 0.964 1.00 71.50 87 TYR A CA 1
ATOM 673 C C . TYR A 1 87 ? -12.580 12.484 1.804 1.00 71.50 87 TYR A C 1
ATOM 675 O O . TYR A 1 87 ? -11.408 12.700 1.487 1.00 71.50 87 TYR A O 1
ATOM 683 N N . GLY A 1 88 ? -13.149 13.060 2.864 1.00 73.81 88 GLY A N 1
ATOM 684 C CA . GLY A 1 88 ? -12.415 13.800 3.892 1.00 73.81 88 GLY A CA 1
ATOM 685 C C . GLY A 1 88 ? -11.951 12.911 5.053 1.00 73.81 88 GLY A C 1
ATOM 686 O O . GLY A 1 88 ? -12.419 11.791 5.229 1.00 73.81 88 GLY A O 1
ATOM 687 N N . ILE A 1 89 ? -11.056 13.423 5.911 1.00 74.44 89 ILE A N 1
ATOM 688 C CA . ILE A 1 89 ? -10.554 12.671 7.086 1.00 74.44 89 ILE A CA 1
ATOM 689 C C . ILE A 1 89 ? -11.670 12.318 8.081 1.00 74.44 89 ILE A C 1
ATOM 691 O O . ILE A 1 89 ? -11.565 11.360 8.843 1.00 74.44 89 ILE A O 1
ATOM 695 N N . GLU A 1 90 ? -12.742 13.106 8.061 1.00 77.94 90 GLU A N 1
ATOM 696 C CA . GLU A 1 90 ? -13.937 12.935 8.885 1.00 77.94 90 GLU A CA 1
ATOM 697 C C . GLU A 1 90 ? -14.782 11.732 8.429 1.00 77.94 90 GLU A C 1
ATOM 699 O O . GLU A 1 90 ? -15.493 11.145 9.240 1.00 77.94 90 GLU A O 1
ATOM 704 N N . GLU A 1 91 ? -14.643 11.326 7.163 1.00 76.31 91 GLU A N 1
ATOM 705 C CA . GLU A 1 91 ? -15.383 10.243 6.498 1.00 76.31 91 GLU A CA 1
ATOM 706 C C . GLU A 1 91 ? -14.546 8.953 6.402 1.00 76.31 91 GLU A C 1
ATOM 708 O O . GLU A 1 91 ? -14.873 8.041 5.652 1.00 76.31 91 GLU A O 1
ATOM 713 N N . TRP A 1 92 ? -13.466 8.839 7.186 1.00 74.31 92 TRP A N 1
ATOM 714 C CA . TRP A 1 92 ? -12.536 7.698 7.158 1.00 74.31 92 TRP A CA 1
ATOM 715 C C . TRP A 1 92 ? -13.205 6.321 7.326 1.00 74.31 92 TRP A C 1
ATOM 717 O O . TRP A 1 92 ? -12.666 5.319 6.883 1.00 74.31 92 TRP A O 1
ATOM 727 N N . ALA A 1 93 ? -14.349 6.245 8.006 1.00 77.50 93 ALA A N 1
ATOM 728 C CA . ALA A 1 93 ? -15.068 4.982 8.189 1.00 77.50 93 ALA A CA 1
ATOM 729 C C . ALA A 1 93 ? -15.921 4.569 6.972 1.00 77.50 93 ALA A C 1
ATOM 731 O O . ALA A 1 93 ? -16.447 3.458 6.960 1.00 77.50 93 ALA A O 1
ATOM 732 N N . GLU A 1 94 ? -16.119 5.482 6.021 1.00 74.06 94 GLU A N 1
ATOM 733 C CA . GLU A 1 94 ? -16.944 5.319 4.817 1.00 74.06 94 GLU A CA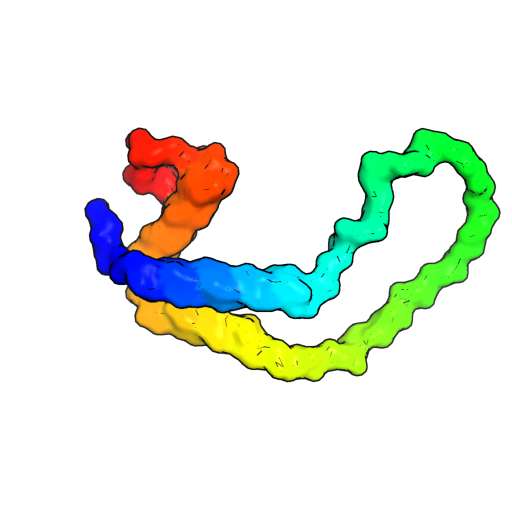 1
ATOM 734 C C . GLU A 1 94 ? -16.106 5.265 3.530 1.00 74.06 94 GLU A C 1
ATOM 736 O O . GLU A 1 94 ? -16.611 4.799 2.506 1.00 74.06 94 GLU A O 1
ATOM 741 N N . ALA A 1 95 ? -14.860 5.748 3.599 1.00 65.50 95 ALA A N 1
ATOM 742 C CA . ALA A 1 95 ? -13.802 5.478 2.629 1.00 65.50 95 ALA A CA 1
ATOM 743 C C . ALA A 1 95 ? -13.339 4.019 2.733 1.00 65.50 95 ALA A C 1
ATOM 745 O O . ALA A 1 95 ? -12.979 3.462 1.680 1.00 65.50 95 ALA A O 1
#

Mean predicted aligned error: 13.78 Å

Radius of gyration: 19.67 Å; Cα contacts (8 Å, |Δi|>4): 35; chains: 1; bounding box: 28×35×58 Å

Sequence (95 aa):
MLTIDPDKVCAIIVKARVFDADLPHEGDDHGSDLAHGEVDELEEHVEPEDEAHDDNTEDELRSLIDDLNDDEQVELVALAWLGRGSYGIEEWAEA

Nearest PDB structures (foldseek):
  6tdn-assembly1_B  TM=3.494E-01  e=8.561E+00  Burkholderia ambifaria AMMD

Solvent-accessible surface area (backbone atoms only — not comparable to full-atom values): 6289 Å² total; per-residue (Å²): 128,92,79,57,57,68,67,59,53,50,53,50,53,55,44,51,54,51,42,62,68,69,45,80,72,92,72,89,77,84,90,82,76,98,70,83,83,84,90,79,80,94,72,86,76,75,68,80,90,76,72,84,70,85,57,58,55,58,58,50,49,48,49,62,54,68,73,43,53,73,68,36,48,52,51,52,50,23,49,52,38,39,75,71,63,78,37,55,86,91,41,60,91,80,78